Protein AF-A0A2H9M552-F1 (afdb_monomer)

pLDDT: mean 88.43, std 12.54, range [39.22, 98.56]

Structur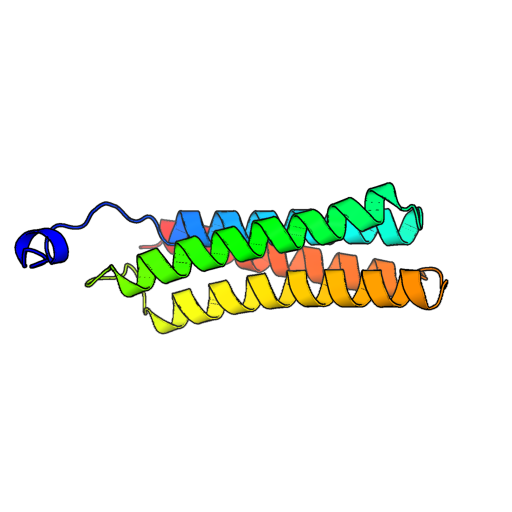e (mmCIF, N/CA/C/O backbone):
data_AF-A0A2H9M552-F1
#
_entry.id   AF-A0A2H9M552-F1
#
loop_
_atom_site.group_PDB
_atom_site.id
_atom_site.type_symbol
_atom_site.label_atom_id
_atom_site.label_alt_id
_atom_site.label_comp_id
_atom_site.label_asym_id
_atom_site.label_entity_id
_atom_site.label_seq_id
_atom_site.pdbx_PDB_ins_code
_atom_site.Cartn_x
_atom_site.Cartn_y
_atom_site.Cartn_z
_atom_site.occupancy
_atom_site.B_iso_or_equiv
_atom_site.auth_seq_id
_atom_site.auth_comp_id
_atom_site.auth_asym_id
_atom_site.auth_atom_id
_atom_site.pdbx_PDB_model_num
ATOM 1 N N . MET A 1 1 ? -12.853 -25.802 22.979 1.00 39.22 1 MET A N 1
ATOM 2 C CA . MET A 1 1 ? -12.156 -24.686 23.652 1.00 39.22 1 MET A CA 1
ATOM 3 C C . MET A 1 1 ? -13.188 -23.588 23.860 1.0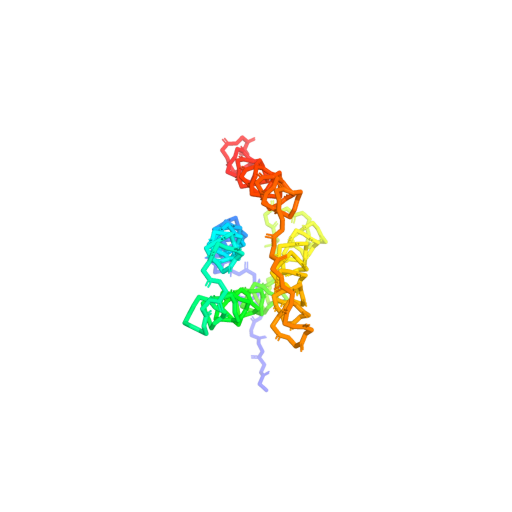0 39.22 1 MET A C 1
ATOM 5 O O . MET A 1 1 ? -13.691 -23.074 22.872 1.00 39.22 1 MET A O 1
ATOM 9 N N . ALA A 1 2 ? -13.62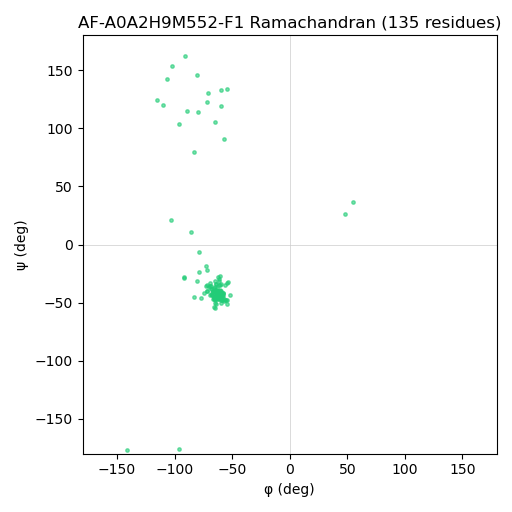3 -23.344 25.097 1.00 49.69 2 ALA A N 1
ATOM 10 C CA . ALA A 1 2 ? -14.663 -22.356 25.392 1.00 49.69 2 ALA A CA 1
ATOM 11 C C . ALA A 1 2 ? -14.001 -20.993 25.625 1.00 49.69 2 ALA A C 1
ATOM 13 O O . ALA A 1 2 ? -13.224 -20.849 26.566 1.00 49.69 2 ALA A O 1
ATOM 14 N N . ILE A 1 3 ? -14.269 -20.022 24.750 1.00 58.31 3 ILE A N 1
ATOM 15 C CA . ILE A 1 3 ? -13.856 -18.630 24.958 1.00 58.31 3 ILE A CA 1
ATOM 16 C C . ILE A 1 3 ? -14.746 -18.073 26.069 1.00 58.31 3 ILE A C 1
ATOM 18 O O . ILE A 1 3 ? -15.973 -18.132 25.967 1.00 58.31 3 ILE A O 1
ATOM 22 N N . LYS A 1 4 ? -14.142 -17.587 27.156 1.00 70.56 4 LYS A N 1
ATOM 23 C CA . LYS A 1 4 ? -14.897 -17.011 28.270 1.00 70.56 4 LYS A CA 1
ATOM 24 C C . LYS A 1 4 ? -15.480 -15.666 27.835 1.00 70.56 4 LYS A C 1
ATOM 26 O O . LYS A 1 4 ? -14.757 -14.823 27.317 1.00 70.56 4 LYS A O 1
ATOM 31 N N . LEU A 1 5 ? -16.777 -15.455 28.065 1.00 65.12 5 LEU A N 1
ATOM 32 C CA . LEU A 1 5 ? -17.512 -14.244 27.662 1.00 65.12 5 LEU A CA 1
ATOM 33 C C . LEU A 1 5 ? -16.851 -12.949 28.179 1.00 65.12 5 LEU A C 1
ATOM 35 O O . LEU A 1 5 ? -16.834 -11.930 27.504 1.00 65.12 5 LEU A O 1
ATOM 39 N N . GLU A 1 6 ? -16.239 -13.021 29.355 1.00 62.84 6 GLU A N 1
ATOM 40 C CA . GLU A 1 6 ? -15.452 -11.962 29.998 1.00 62.84 6 GLU A CA 1
ATOM 41 C C . GLU A 1 6 ? -14.221 -11.537 29.168 1.00 62.84 6 GLU A C 1
ATOM 43 O O . GLU A 1 6 ? -13.930 -10.348 29.088 1.00 62.84 6 GLU A O 1
ATOM 48 N N . GLU A 1 7 ? -13.554 -12.450 28.452 1.00 63.47 7 GLU A N 1
ATOM 49 C CA . GLU A 1 7 ? -12.453 -12.107 27.530 1.00 63.47 7 GLU A CA 1
ATOM 50 C C . GLU A 1 7 ? -12.936 -11.410 26.248 1.00 63.47 7 GLU A C 1
ATOM 52 O O . GLU A 1 7 ? -12.155 -10.723 25.590 1.00 63.47 7 GLU A O 1
ATOM 57 N N . LEU A 1 8 ? -14.213 -11.585 25.890 1.00 61.94 8 LEU A N 1
ATOM 58 C CA . LEU A 1 8 ? -14.858 -10.886 24.776 1.00 61.94 8 LEU A CA 1
ATOM 59 C C . LEU A 1 8 ? -15.287 -9.460 25.173 1.00 61.94 8 LEU A C 1
ATOM 61 O O . LEU A 1 8 ? -15.326 -8.566 24.328 1.00 61.94 8 LEU A O 1
ATOM 65 N N . LEU A 1 9 ? -15.634 -9.273 26.452 1.00 61.69 9 LEU A N 1
ATOM 66 C CA . LEU A 1 9 ? -16.193 -8.038 27.006 1.00 61.69 9 LEU A CA 1
ATOM 67 C C . LEU A 1 9 ? -15.130 -7.084 27.563 1.00 61.69 9 LEU A C 1
ATOM 69 O O . LEU A 1 9 ? -15.349 -5.876 27.551 1.00 61.69 9 LEU A O 1
ATOM 73 N N . ILE A 1 10 ? -13.988 -7.595 28.033 1.00 55.19 10 ILE A N 1
ATOM 74 C CA . ILE A 1 10 ? -12.857 -6.765 28.460 1.00 55.19 10 ILE A CA 1
ATOM 75 C C . ILE A 1 10 ? -12.092 -6.331 27.203 1.00 55.19 10 ILE A C 1
ATOM 77 O O . ILE A 1 10 ? -11.496 -7.182 26.535 1.00 55.19 10 ILE A O 1
ATOM 81 N N . PRO A 1 11 ? -12.058 -5.030 26.856 1.00 52.53 11 PRO A N 1
ATOM 82 C CA . PRO A 1 11 ? -11.310 -4.574 25.699 1.00 52.53 11 PRO A CA 1
ATOM 83 C C . PRO A 1 11 ? -9.822 -4.829 25.956 1.00 52.53 11 PRO A C 1
ATOM 85 O O . PRO A 1 11 ? -9.176 -4.104 26.708 1.00 52.53 11 PRO A O 1
ATOM 88 N N . LYS A 1 12 ? -9.235 -5.846 25.315 1.00 53.59 12 LYS A N 1
ATOM 89 C CA . LYS A 1 1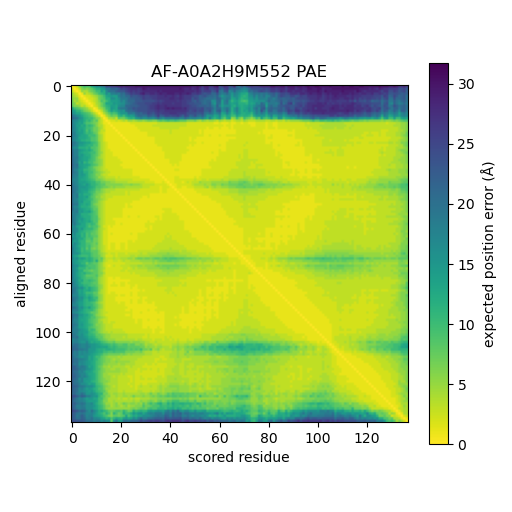2 ? -7.803 -5.763 25.006 1.00 53.59 12 LYS A CA 1
ATOM 90 C C . LYS A 1 12 ? -7.670 -4.525 24.132 1.00 53.59 12 LYS A C 1
ATOM 92 O O . LYS A 1 12 ? -8.330 -4.487 23.095 1.00 53.59 12 LYS A O 1
ATOM 97 N N . GLU A 1 13 ? -6.900 -3.523 24.554 1.00 57.91 13 GLU A N 1
ATOM 98 C CA . GLU A 1 13 ? -6.701 -2.290 23.785 1.00 57.91 13 GLU A CA 1
ATOM 99 C C . GLU A 1 13 ? -6.156 -2.625 22.389 1.00 57.91 13 GLU A C 1
ATOM 101 O O . GLU A 1 13 ? -4.956 -2.762 22.159 1.00 57.91 13 GLU A O 1
ATOM 106 N N . ARG A 1 14 ? -7.066 -2.810 21.435 1.00 73.75 14 ARG A N 1
ATOM 107 C CA . ARG A 1 14 ? -6.758 -3.029 20.028 1.00 73.75 14 ARG A CA 1
ATOM 108 C C . ARG A 1 14 ? -6.875 -1.686 19.353 1.00 73.75 14 ARG A C 1
ATOM 110 O O . ARG A 1 14 ? -7.964 -1.160 19.136 1.00 73.75 14 ARG A O 1
ATOM 117 N N . ASN A 1 15 ? -5.721 -1.104 19.066 1.00 88.19 15 ASN A N 1
ATOM 118 C CA . ASN A 1 15 ? -5.647 0.218 18.479 1.00 88.19 15 ASN A CA 1
ATOM 119 C C . ASN A 1 15 ? -5.823 0.129 16.956 1.00 88.19 15 ASN A C 1
ATOM 121 O O . ASN A 1 15 ? -4.846 0.175 16.212 1.00 88.19 15 ASN A O 1
ATOM 125 N N . PHE A 1 16 ? -7.072 -0.004 16.497 1.00 90.88 16 PHE A N 1
ATOM 126 C CA . PHE A 1 16 ? -7.392 -0.072 15.065 1.00 90.88 16 PHE A CA 1
ATOM 127 C C . PHE A 1 16 ? -6.873 1.143 14.289 1.00 90.88 16 PHE A C 1
ATOM 129 O O . PHE A 1 16 ? -6.398 0.982 13.172 1.00 90.88 16 PHE A O 1
ATOM 136 N N . PHE A 1 17 ? -6.861 2.339 14.888 1.00 89.75 17 PHE A N 1
ATOM 137 C CA . PHE A 1 17 ? -6.273 3.521 14.250 1.00 89.75 17 PHE A CA 1
ATOM 138 C C . PHE A 1 17 ? -4.773 3.361 13.998 1.00 89.75 17 PHE A C 1
ATOM 140 O O . PHE A 1 17 ? -4.295 3.716 12.926 1.00 89.75 17 PHE A O 1
ATOM 147 N N . LYS A 1 18 ? -4.027 2.787 14.952 1.00 91.25 18 LYS A N 1
ATOM 148 C CA . LYS A 1 18 ? -2.613 2.451 14.747 1.00 91.25 18 LYS A CA 1
ATOM 149 C C . LYS A 1 18 ? -2.455 1.417 13.631 1.00 91.25 18 LYS A C 1
ATOM 151 O O . LYS A 1 18 ? -1.598 1.601 12.782 1.00 91.25 18 LYS A O 1
ATOM 156 N N . MET A 1 19 ? -3.281 0.372 13.613 1.00 94.38 19 MET A N 1
ATOM 157 C CA . MET A 1 19 ? -3.210 -0.687 12.595 1.00 94.38 19 MET A CA 1
ATOM 158 C C . MET A 1 19 ? -3.461 -0.146 11.183 1.00 94.38 19 MET A C 1
ATOM 160 O O . MET A 1 19 ? -2.684 -0.422 10.275 1.00 94.38 19 MET A O 1
ATOM 164 N N . LEU A 1 20 ? -4.497 0.680 11.015 1.00 93.50 20 LEU A N 1
ATOM 165 C CA . LEU A 1 20 ? -4.789 1.352 9.746 1.00 93.50 20 LEU A CA 1
ATOM 166 C C . LEU A 1 20 ? -3.672 2.329 9.353 1.00 93.50 20 LEU A C 1
ATOM 168 O O . LEU A 1 20 ? -3.288 2.395 8.191 1.00 93.50 20 LEU A O 1
ATOM 172 N N . ASN A 1 21 ? -3.109 3.059 10.318 1.00 92.25 21 ASN A N 1
ATOM 173 C CA . ASN A 1 21 ? -1.972 3.941 10.072 1.00 92.25 21 ASN A CA 1
ATOM 174 C C . ASN A 1 21 ? -0.711 3.167 9.646 1.00 92.25 21 ASN A C 1
ATOM 176 O O . ASN A 1 21 ? 0.025 3.637 8.784 1.00 92.25 21 ASN A O 1
ATOM 180 N N . ASP A 1 22 ? -0.449 2.002 10.237 1.00 94.56 22 ASP A N 1
ATOM 181 C CA . ASP A 1 22 ? 0.689 1.158 9.866 1.00 94.56 22 ASP A CA 1
ATOM 182 C C . ASP A 1 22 ? 0.514 0.592 8.444 1.00 94.56 22 ASP A C 1
ATOM 184 O O . ASP A 1 22 ? 1.459 0.644 7.659 1.00 94.56 22 ASP A O 1
ATOM 188 N N . GLN A 1 23 ? -0.698 0.160 8.068 1.00 95.75 23 GLN A N 1
ATOM 189 C CA . GLN A 1 23 ? -1.019 -0.212 6.680 1.00 95.75 23 GLN A CA 1
ATOM 190 C C . GLN A 1 23 ? -0.836 0.966 5.712 1.00 95.75 23 GLN A C 1
ATOM 192 O O . GLN A 1 23 ? -0.231 0.817 4.657 1.00 95.75 23 GLN A O 1
ATOM 197 N N . ALA A 1 24 ? -1.298 2.165 6.077 1.00 93.38 24 ALA A N 1
ATOM 198 C CA . ALA A 1 24 ? -1.177 3.341 5.218 1.00 93.38 24 ALA A CA 1
ATOM 199 C C . ALA A 1 24 ? 0.284 3.775 5.011 1.00 93.38 24 ALA A C 1
ATOM 201 O O . ALA A 1 24 ? 0.662 4.144 3.900 1.00 93.38 24 ALA A O 1
ATOM 202 N N . LYS A 1 25 ? 1.127 3.672 6.046 1.00 93.75 25 LYS A N 1
ATOM 203 C CA . LYS A 1 25 ? 2.582 3.851 5.905 1.00 93.75 25 LYS A CA 1
ATOM 204 C C . LYS A 1 25 ? 3.192 2.805 4.981 1.00 93.75 25 LYS A C 1
ATOM 206 O O . LYS A 1 25 ? 4.029 3.146 4.154 1.00 93.75 25 LYS A O 1
ATOM 211 N N . LYS A 1 26 ? 2.752 1.548 5.084 1.00 96.56 26 LYS A N 1
ATOM 212 C CA . LYS A 1 26 ? 3.225 0.484 4.195 1.00 96.56 26 LYS A CA 1
ATOM 213 C C . LYS A 1 26 ? 2.850 0.749 2.734 1.00 96.56 26 LYS A C 1
ATOM 215 O O . LYS A 1 26 ? 3.705 0.616 1.866 1.00 96.56 26 LYS A O 1
ATOM 220 N N . ALA A 1 27 ? 1.630 1.217 2.473 1.00 95.62 27 ALA A N 1
ATOM 221 C CA . ALA A 1 27 ? 1.204 1.638 1.138 1.00 95.62 27 ALA A CA 1
ATOM 222 C C . ALA A 1 27 ? 2.059 2.799 0.587 1.00 95.62 27 ALA A C 1
ATOM 224 O O . ALA A 1 27 ? 2.420 2.803 -0.591 1.00 95.62 27 ALA A O 1
ATOM 225 N N . GLU A 1 28 ? 2.435 3.769 1.430 1.00 94.38 28 GLU A N 1
ATOM 226 C CA . GLU A 1 28 ? 3.361 4.844 1.047 1.00 94.38 28 GLU A CA 1
ATOM 227 C C . GLU A 1 28 ? 4.759 4.302 0.702 1.00 94.38 28 GLU A C 1
ATOM 229 O O . GLU A 1 28 ? 5.301 4.647 -0.349 1.00 94.38 28 GLU A O 1
ATOM 234 N N . GLU A 1 29 ? 5.312 3.407 1.526 1.00 95.31 29 GLU A N 1
ATOM 235 C CA . GLU A 1 29 ? 6.593 2.737 1.257 1.00 95.31 29 GLU A CA 1
ATOM 236 C C . GLU A 1 29 ? 6.562 1.934 -0.055 1.00 95.31 29 GLU A C 1
ATOM 238 O O . GLU A 1 29 ? 7.516 1.986 -0.836 1.00 95.31 29 GLU A O 1
ATOM 243 N N . GLY A 1 30 ? 5.459 1.231 -0.335 1.00 96.62 30 GLY A N 1
ATOM 244 C CA . GLY A 1 30 ? 5.252 0.508 -1.591 1.00 96.62 30 GLY A CA 1
ATOM 245 C C . GLY A 1 30 ? 5.218 1.436 -2.806 1.00 96.62 30 GLY A C 1
ATOM 246 O O . GLY A 1 30 ? 5.867 1.160 -3.817 1.00 96.62 30 GLY A O 1
ATOM 247 N N . ALA A 1 31 ? 4.548 2.588 -2.697 1.00 95.56 31 ALA A N 1
ATOM 248 C CA . ALA A 1 31 ? 4.533 3.598 -3.754 1.00 95.56 31 ALA A CA 1
ATOM 249 C C . ALA A 1 31 ? 5.933 4.189 -4.016 1.00 95.56 31 ALA A C 1
ATOM 251 O O . ALA A 1 31 ? 6.309 4.389 -5.172 1.00 95.56 31 ALA A O 1
ATOM 252 N N . GLU A 1 32 ? 6.729 4.428 -2.969 1.00 94.75 32 GLU A N 1
ATOM 253 C CA . GLU A 1 32 ? 8.121 4.879 -3.102 1.00 94.75 32 GLU A CA 1
ATOM 254 C C . GLU A 1 32 ? 9.031 3.812 -3.727 1.00 94.75 32 GLU A C 1
ATOM 256 O O . GLU A 1 32 ? 9.904 4.129 -4.541 1.00 94.75 32 GLU A O 1
ATOM 261 N N . ALA A 1 33 ? 8.846 2.542 -3.357 1.00 96.44 33 ALA A N 1
ATOM 262 C CA . ALA A 1 33 ? 9.563 1.429 -3.969 1.00 96.44 33 ALA A CA 1
ATOM 263 C C . ALA A 1 33 ? 9.221 1.306 -5.459 1.00 96.44 33 ALA A C 1
ATOM 265 O O . ALA A 1 33 ? 10.122 1.153 -6.286 1.00 96.44 33 ALA A O 1
ATOM 266 N N . PHE A 1 34 ? 7.940 1.447 -5.808 1.00 97.06 34 PHE A N 1
ATOM 267 C CA . PHE A 1 34 ? 7.488 1.416 -7.193 1.00 97.06 34 PHE A CA 1
ATOM 268 C C . PHE A 1 34 ? 8.044 2.588 -8.002 1.00 97.06 34 PHE A C 1
ATOM 270 O O . PHE A 1 34 ? 8.518 2.386 -9.117 1.00 97.06 34 PHE A O 1
ATOM 277 N N . GLU A 1 35 ? 8.066 3.801 -7.442 1.00 94.81 35 GLU A N 1
ATOM 278 C CA . GLU A 1 35 ? 8.686 4.955 -8.096 1.00 94.81 35 GLU A CA 1
ATOM 279 C C . GLU A 1 35 ? 10.159 4.683 -8.418 1.00 94.81 35 GLU A C 1
ATOM 281 O O . GLU A 1 35 ? 10.554 4.836 -9.572 1.00 94.81 35 GLU A O 1
ATOM 286 N N . LYS A 1 36 ? 10.943 4.188 -7.450 1.00 94.56 36 LYS A N 1
ATOM 287 C CA . LYS A 1 36 ? 12.354 3.811 -7.660 1.00 94.56 36 LYS A CA 1
ATOM 288 C C . LYS A 1 36 ? 12.509 2.738 -8.733 1.00 94.56 36 LYS A C 1
ATOM 290 O O . LYS A 1 36 ? 13.391 2.850 -9.584 1.00 94.56 36 LYS A O 1
ATOM 295 N N . PHE A 1 37 ? 11.636 1.732 -8.726 1.00 96.19 37 PHE A N 1
ATOM 296 C CA . PHE A 1 37 ? 11.615 0.702 -9.758 1.00 96.19 37 PHE A CA 1
ATOM 297 C C . PHE A 1 37 ? 11.344 1.287 -11.151 1.00 96.19 37 PHE A C 1
ATOM 299 O O . PHE A 1 37 ? 12.048 0.925 -12.088 1.00 96.19 37 PHE A O 1
ATOM 306 N N . LEU A 1 38 ? 10.412 2.237 -11.298 1.00 94.56 38 LEU A N 1
ATOM 307 C CA . LEU A 1 38 ? 10.168 2.919 -12.578 1.00 94.56 38 LEU A CA 1
ATOM 308 C C . LEU A 1 38 ? 11.399 3.683 -13.094 1.00 94.56 38 LEU A C 1
ATOM 310 O O . LEU A 1 38 ? 11.513 3.913 -14.298 1.00 94.56 38 LEU A O 1
ATOM 314 N N . GLU A 1 39 ? 12.298 4.124 -12.208 1.00 92.00 39 GLU A N 1
ATOM 315 C CA . GLU A 1 39 ? 13.523 4.831 -12.597 1.00 92.00 39 GLU A CA 1
ATOM 316 C C . GLU A 1 39 ? 14.650 3.880 -12.989 1.00 92.00 39 GLU A C 1
ATOM 318 O O . GLU A 1 39 ? 15.340 4.111 -13.985 1.00 92.00 39 GLU A O 1
ATOM 323 N N . SER A 1 40 ? 14.856 2.832 -12.192 1.00 93.06 40 SER A N 1
ATOM 324 C CA . SER A 1 40 ? 16.008 1.943 -12.326 1.00 93.06 40 SER A CA 1
ATOM 325 C C . SER A 1 40 ? 15.734 0.736 -13.222 1.00 93.06 40 SER A C 1
ATOM 327 O O . SER A 1 40 ? 16.666 0.209 -13.832 1.00 93.06 40 SER A O 1
ATOM 329 N N . ASN A 1 41 ? 14.478 0.276 -13.290 1.00 91.94 41 ASN A N 1
ATOM 330 C CA . ASN A 1 41 ? 14.079 -1.041 -13.792 1.00 91.94 41 ASN A CA 1
ATOM 331 C C . ASN A 1 41 ? 14.926 -2.190 -13.196 1.00 91.94 41 ASN A C 1
ATOM 333 O O . ASN A 1 41 ? 15.121 -3.230 -13.829 1.00 91.94 41 ASN A O 1
ATOM 337 N N . SER A 1 42 ? 15.479 -2.001 -11.993 1.00 94.69 42 SER A N 1
ATOM 338 C CA . SER A 1 42 ? 16.380 -2.971 -11.377 1.00 94.69 42 SER A CA 1
ATOM 339 C C . SER A 1 42 ? 15.604 -4.115 -10.723 1.00 94.69 42 SER A C 1
ATOM 341 O O . SER A 1 42 ? 14.525 -3.925 -10.159 1.00 94.69 42 SER A O 1
ATOM 343 N N . THR A 1 43 ? 16.176 -5.320 -10.751 1.00 95.00 43 THR A N 1
ATOM 344 C CA . THR A 1 43 ? 15.602 -6.482 -10.056 1.00 95.00 43 THR A CA 1
ATOM 345 C C . THR A 1 43 ? 15.526 -6.267 -8.544 1.00 95.00 43 THR A C 1
ATOM 347 O O . THR A 1 43 ? 14.616 -6.781 -7.898 1.00 95.00 43 THR A O 1
ATOM 350 N N . ASP A 1 44 ? 16.455 -5.504 -7.971 1.00 96.88 44 ASP A N 1
ATOM 351 C CA . ASP A 1 44 ? 16.468 -5.233 -6.535 1.00 96.88 44 ASP A CA 1
ATOM 352 C C . ASP A 1 44 ? 15.336 -4.292 -6.124 1.00 96.88 44 ASP A C 1
ATOM 354 O O . ASP A 1 44 ? 14.702 -4.524 -5.097 1.00 96.88 44 ASP A O 1
ATOM 358 N N . ASP A 1 45 ? 15.034 -3.266 -6.923 1.00 96.25 45 ASP A N 1
ATOM 359 C CA . ASP A 1 45 ? 13.893 -2.388 -6.648 1.00 96.25 45 ASP A CA 1
ATOM 360 C C . ASP A 1 45 ? 12.562 -3.083 -6.937 1.00 96.25 45 ASP A C 1
ATOM 362 O O . ASP A 1 45 ? 11.626 -2.925 -6.159 1.00 96.25 45 ASP A O 1
ATOM 366 N N . PHE A 1 46 ? 12.497 -3.938 -7.962 1.00 96.94 46 PHE A N 1
ATOM 367 C CA . PHE A 1 46 ? 11.336 -4.800 -8.196 1.00 96.94 46 PHE A CA 1
ATOM 368 C C . PHE A 1 46 ? 11.015 -5.666 -6.967 1.00 96.94 46 PHE A C 1
ATOM 370 O O . PHE A 1 46 ? 9.883 -5.680 -6.493 1.00 96.94 46 PHE A O 1
ATOM 377 N N . LYS A 1 47 ? 12.024 -6.321 -6.377 1.00 98.12 47 LYS A N 1
ATOM 378 C CA . LYS A 1 47 ? 11.849 -7.119 -5.151 1.00 98.12 47 LYS A CA 1
ATOM 379 C C . LYS A 1 47 ? 11.368 -6.297 -3.955 1.00 98.12 47 LYS A C 1
ATOM 381 O O . LYS A 1 47 ? 10.696 -6.846 -3.090 1.00 98.12 47 LYS A O 1
ATOM 386 N N . LYS A 1 48 ? 11.714 -5.007 -3.876 1.00 98.25 48 LYS A N 1
ATOM 387 C CA . LYS A 1 48 ? 11.208 -4.125 -2.811 1.00 98.25 48 LYS A CA 1
ATOM 388 C C . LYS A 1 48 ? 9.719 -3.839 -2.969 1.00 98.25 48 LYS A C 1
ATOM 390 O O . LYS A 1 48 ? 9.055 -3.709 -1.951 1.00 98.25 48 LYS A O 1
ATOM 395 N N . VAL A 1 49 ? 9.212 -3.759 -4.204 1.00 98.25 49 VAL A N 1
ATOM 396 C CA . VAL A 1 49 ? 7.768 -3.628 -4.460 1.00 98.25 49 VAL A CA 1
ATOM 397 C C . VAL A 1 49 ? 7.037 -4.871 -3.962 1.00 98.25 49 VAL A C 1
ATOM 399 O O . VAL A 1 49 ? 6.135 -4.731 -3.148 1.00 98.25 49 VAL A O 1
ATOM 402 N N . LEU A 1 50 ? 7.491 -6.066 -4.363 1.00 98.31 50 LEU A N 1
ATOM 403 C CA . LEU A 1 50 ? 6.888 -7.334 -3.918 1.00 98.31 50 LEU A CA 1
ATOM 404 C C . LEU A 1 50 ? 6.894 -7.457 -2.393 1.00 98.31 50 LEU A C 1
ATOM 406 O O . LEU A 1 50 ? 5.880 -7.726 -1.773 1.00 98.31 50 LEU A O 1
ATOM 410 N N . LYS A 1 51 ? 8.037 -7.155 -1.771 1.00 98.56 51 LYS A N 1
ATOM 411 C CA . LYS A 1 51 ? 8.166 -7.197 -0.316 1.00 98.56 51 LYS A CA 1
ATOM 412 C C . LYS A 1 51 ? 7.213 -6.224 0.393 1.00 98.56 51 LYS A C 1
ATOM 414 O O . LYS A 1 51 ? 6.784 -6.505 1.507 1.00 98.56 51 LYS A O 1
ATOM 419 N N . ALA A 1 52 ? 6.949 -5.057 -0.194 1.00 98.25 52 ALA A N 1
ATOM 420 C CA . ALA A 1 52 ? 6.038 -4.087 0.403 1.00 98.25 52 ALA A CA 1
ATOM 421 C C . ALA A 1 52 ? 4.584 -4.577 0.374 1.00 98.25 52 ALA A C 1
ATOM 423 O O . ALA A 1 52 ? 3.867 -4.317 1.339 1.00 98.25 52 ALA A O 1
ATOM 424 N N . GLU A 1 53 ? 4.183 -5.285 -0.686 1.00 98.44 53 GLU A N 1
ATOM 425 C CA . GLU A 1 53 ? 2.882 -5.958 -0.769 1.00 98.44 53 GLU A CA 1
ATOM 426 C C . GLU A 1 53 ? 2.794 -7.092 0.258 1.00 98.44 53 GLU A C 1
ATOM 428 O O . GLU A 1 53 ? 1.958 -6.985 1.150 1.00 98.44 53 GLU A O 1
ATOM 433 N N . ASP A 1 54 ? 3.754 -8.028 0.283 1.00 98.38 54 ASP A N 1
ATOM 434 C CA . ASP A 1 54 ? 3.777 -9.148 1.242 1.00 98.38 54 ASP A CA 1
ATOM 435 C C . ASP A 1 54 ? 3.627 -8.657 2.703 1.00 98.38 54 ASP A C 1
ATOM 437 O O . ASP A 1 54 ? 2.915 -9.228 3.536 1.00 98.38 54 ASP A O 1
ATOM 441 N N . GLU A 1 55 ? 4.337 -7.575 3.051 1.00 98.50 55 GLU A N 1
ATOM 442 C CA . GLU A 1 55 ? 4.275 -6.962 4.381 1.00 98.50 55 GLU A CA 1
ATOM 443 C C . GLU A 1 55 ? 2.947 -6.230 4.641 1.00 98.50 55 GLU A C 1
ATOM 445 O O . GLU A 1 55 ? 2.479 -6.202 5.783 1.00 98.50 55 GLU A O 1
ATOM 450 N N . GLY A 1 56 ? 2.351 -5.611 3.620 1.00 98.12 56 GLY A N 1
ATOM 451 C CA . GLY A 1 56 ? 1.043 -4.959 3.706 1.00 98.12 56 GLY A CA 1
ATOM 452 C C . GLY A 1 56 ? -0.088 -5.957 3.917 1.00 98.12 56 GLY A C 1
ATOM 453 O O . GLY A 1 56 ? -0.920 -5.766 4.810 1.00 98.12 56 GLY A O 1
ATOM 454 N N . ASP A 1 57 ? -0.033 -7.059 3.186 1.00 98.38 57 ASP A N 1
ATOM 455 C CA . ASP A 1 57 ? -1.003 -8.142 3.214 1.00 98.38 57 ASP A CA 1
ATOM 456 C C . ASP A 1 57 ? -1.025 -8.815 4.608 1.00 98.38 57 ASP A C 1
ATOM 458 O O . ASP A 1 57 ? -2.073 -9.031 5.232 1.00 98.38 57 ASP A O 1
ATOM 462 N N . GLU A 1 58 ? 0.155 -8.996 5.221 1.00 98.44 58 GLU A N 1
ATOM 463 C CA . GLU A 1 58 ? 0.283 -9.447 6.613 1.00 98.44 58 GLU A CA 1
ATOM 464 C C . GLU A 1 58 ? -0.314 -8.444 7.619 1.00 98.44 58 GLU A C 1
ATOM 466 O O . GLU A 1 58 ? -1.024 -8.836 8.556 1.00 98.44 58 GLU A O 1
ATOM 471 N N . LEU A 1 59 ? -0.082 -7.137 7.439 1.00 98.19 59 LEU A N 1
ATOM 472 C CA . LEU A 1 59 ? -0.681 -6.104 8.296 1.00 98.19 59 LEU A CA 1
ATOM 473 C C . LEU A 1 59 ? -2.212 -6.109 8.198 1.00 98.19 59 LEU A C 1
ATOM 475 O O . LEU A 1 59 ? -2.907 -5.969 9.220 1.00 98.19 59 LEU A O 1
ATOM 479 N N . ARG A 1 60 ? -2.756 -6.306 6.995 1.00 97.69 60 ARG A N 1
ATOM 480 C CA . ARG A 1 60 ? -4.195 -6.454 6.788 1.00 97.69 60 ARG A CA 1
ATOM 481 C C . ARG A 1 60 ? -4.722 -7.727 7.431 1.00 97.69 60 ARG A C 1
ATOM 483 O O . ARG A 1 60 ? -5.707 -7.659 8.171 1.00 97.69 60 ARG A O 1
ATOM 490 N N . ARG A 1 61 ? -4.053 -8.867 7.254 1.00 98.12 61 ARG A N 1
ATOM 491 C CA . ARG A 1 61 ? -4.426 -10.136 7.898 1.00 98.12 61 ARG A CA 1
ATOM 492 C C . ARG A 1 61 ? -4.516 -9.983 9.417 1.00 98.12 61 ARG A C 1
ATOM 494 O O . ARG A 1 61 ? -5.523 -10.364 10.022 1.00 98.12 61 ARG A O 1
ATOM 501 N N . ILE A 1 62 ? -3.508 -9.367 10.039 1.00 96.69 62 ILE A N 1
ATOM 502 C CA . ILE A 1 62 ? -3.497 -9.074 11.480 1.00 96.69 62 ILE A CA 1
ATOM 503 C C . ILE A 1 62 ? -4.681 -8.172 11.858 1.00 96.69 62 ILE A C 1
ATOM 505 O O . ILE A 1 62 ? -5.355 -8.422 12.864 1.00 96.69 62 ILE A O 1
ATOM 509 N N . THR A 1 63 ? -4.966 -7.143 11.060 1.00 96.25 63 THR A N 1
ATOM 510 C CA . THR A 1 63 ? -6.092 -6.221 11.284 1.00 96.25 63 THR A CA 1
ATOM 511 C C . THR A 1 63 ? -7.430 -6.943 11.224 1.00 96.25 63 THR A C 1
ATOM 513 O O . THR A 1 63 ? -8.242 -6.782 12.134 1.00 96.25 63 THR A O 1
ATOM 516 N N . MET A 1 64 ? -7.636 -7.813 10.237 1.00 97.25 64 MET A N 1
ATOM 517 C CA . MET A 1 64 ? -8.871 -8.580 10.087 1.00 97.25 64 MET A CA 1
ATOM 518 C C . MET A 1 64 ? -9.077 -9.595 11.211 1.00 97.25 64 MET A C 1
ATOM 520 O O . MET A 1 64 ? -10.183 -9.692 11.744 1.00 97.25 64 MET A O 1
ATOM 524 N N . ILE A 1 65 ? -8.023 -10.292 11.647 1.00 95.62 65 ILE A N 1
ATOM 525 C CA . ILE A 1 65 ? -8.086 -11.182 12.820 1.00 95.62 65 ILE A CA 1
ATOM 526 C C . ILE A 1 65 ? -8.511 -10.397 14.062 1.00 95.62 65 ILE A C 1
ATOM 528 O O . ILE A 1 65 ? -9.381 -10.836 14.821 1.00 95.62 65 ILE A O 1
ATOM 532 N N . ASN A 1 66 ? -7.930 -9.212 14.263 1.00 93.75 66 ASN A N 1
ATOM 533 C CA . ASN A 1 66 ? -8.297 -8.357 15.383 1.00 93.75 66 ASN A CA 1
ATOM 534 C C . ASN A 1 66 ? -9.723 -7.817 15.245 1.00 93.75 66 ASN A C 1
ATOM 536 O O . ASN A 1 66 ? -10.454 -7.771 16.228 1.00 93.75 66 ASN A O 1
ATOM 540 N N . LEU A 1 67 ? -10.160 -7.474 14.039 1.00 94.31 67 LEU A N 1
ATOM 541 C CA . LEU A 1 67 ? -11.514 -7.001 13.796 1.00 94.31 67 LEU A CA 1
ATOM 542 C C . LEU A 1 67 ? -12.541 -8.101 14.094 1.00 94.31 67 LEU A C 1
ATOM 544 O O . LEU A 1 67 ? -13.518 -7.853 14.793 1.00 94.31 67 LEU A O 1
ATOM 548 N N . VAL A 1 68 ? -12.329 -9.337 13.631 1.00 92.44 68 VAL A N 1
ATOM 549 C CA . VAL A 1 68 ? -13.223 -10.483 13.903 1.00 92.44 68 VAL A CA 1
ATOM 550 C C . VAL A 1 68 ? -13.282 -10.818 15.394 1.00 92.44 68 VAL A C 1
ATOM 552 O O . VAL A 1 68 ? -14.361 -11.066 15.922 1.00 92.44 68 VAL A O 1
ATOM 555 N N . ALA A 1 69 ? -12.148 -10.776 16.096 1.00 89.50 69 ALA A N 1
ATOM 556 C CA . ALA A 1 69 ? -12.082 -11.121 17.516 1.00 89.50 69 ALA A CA 1
ATOM 557 C C . ALA A 1 69 ? -12.423 -9.956 18.474 1.00 89.50 69 ALA A C 1
ATOM 559 O O . ALA A 1 69 ? -12.168 -10.074 19.671 1.00 89.50 69 ALA A O 1
ATOM 560 N N . THR A 1 70 ? -12.943 -8.830 17.973 1.00 86.88 70 THR A N 1
ATOM 561 C CA . THR A 1 70 ? -13.340 -7.670 18.786 1.00 86.88 70 THR A CA 1
ATOM 562 C C . THR A 1 70 ? -14.841 -7.437 18.712 1.00 86.88 70 THR A C 1
ATOM 564 O O . THR A 1 70 ? -15.391 -7.246 17.629 1.00 86.88 70 THR A O 1
ATOM 567 N N . PHE A 1 71 ? -15.488 -7.401 19.878 1.00 84.88 71 PHE A N 1
ATOM 568 C CA . PHE A 1 71 ? -16.924 -7.156 19.982 1.00 84.88 71 PHE A CA 1
ATOM 569 C C . PHE A 1 71 ? -17.289 -5.675 19.802 1.00 84.88 71 PHE A C 1
ATOM 571 O O . PHE A 1 71 ? -18.184 -5.364 19.023 1.00 84.88 71 PHE A O 1
ATOM 578 N N . VAL A 1 72 ? -16.565 -4.761 20.461 1.00 85.81 72 VAL A N 1
ATOM 579 C CA . VAL A 1 72 ? -16.781 -3.304 20.358 1.00 85.81 72 VAL A CA 1
ATOM 580 C C . VAL A 1 72 ? -15.622 -2.648 19.613 1.00 85.81 72 VAL A C 1
ATOM 582 O O . VAL A 1 72 ? -14.477 -2.723 20.056 1.00 85.81 72 VAL A O 1
ATOM 585 N N . THR A 1 73 ? -15.913 -1.990 18.494 1.00 88.56 73 THR A N 1
ATOM 586 C CA . THR A 1 73 ? -14.936 -1.270 17.665 1.00 88.56 73 THR A CA 1
ATOM 587 C C . THR A 1 73 ? -15.005 0.244 17.900 1.00 88.56 73 THR A C 1
ATOM 589 O O . THR A 1 73 ? -16.053 0.762 18.284 1.00 88.56 73 THR A O 1
ATOM 592 N N . PRO A 1 74 ? -13.904 0.989 17.679 1.00 86.00 74 PRO A N 1
ATOM 593 C CA . PRO A 1 74 ? -13.881 2.435 17.907 1.00 86.00 74 PRO A CA 1
ATOM 594 C C . PRO A 1 74 ? -14.670 3.230 16.857 1.00 86.00 74 PRO A C 1
ATOM 596 O O . PRO A 1 74 ? -14.993 4.388 17.099 1.00 86.00 74 PRO A O 1
ATOM 599 N N . ILE A 1 75 ? -14.951 2.641 15.695 1.00 87.38 75 ILE A N 1
ATOM 600 C CA . ILE A 1 75 ? -15.813 3.144 14.612 1.00 87.38 75 ILE A CA 1
ATOM 601 C C . ILE A 1 75 ? -16.603 1.969 14.035 1.00 87.38 75 ILE A C 1
ATOM 603 O O . ILE A 1 75 ? -16.458 0.845 14.526 1.00 87.38 75 ILE A O 1
ATOM 607 N N . ASP A 1 76 ? -17.402 2.214 12.997 1.00 90.94 76 ASP A N 1
ATOM 608 C CA . ASP A 1 76 ? -18.052 1.139 12.264 1.00 90.94 76 ASP A CA 1
ATOM 609 C C . ASP A 1 76 ? -17.018 0.104 11.779 1.00 90.94 76 ASP A C 1
ATOM 611 O O . ASP A 1 76 ? -15.930 0.424 11.291 1.00 90.94 76 ASP A O 1
ATOM 615 N N . ARG A 1 77 ? -17.340 -1.171 11.986 1.00 93.75 77 ARG A N 1
ATOM 616 C CA . ARG A 1 77 ? -16.505 -2.305 11.583 1.00 93.75 77 ARG A CA 1
ATOM 617 C C . ARG A 1 77 ? -16.292 -2.327 10.073 1.00 93.75 77 ARG A C 1
ATOM 619 O O . ARG A 1 77 ? -15.207 -2.695 9.623 1.00 93.75 77 ARG A O 1
ATOM 626 N N . GLU A 1 78 ? -17.340 -2.021 9.321 1.00 94.69 78 GLU A N 1
ATOM 627 C CA . GLU A 1 78 ? -17.330 -2.011 7.868 1.00 94.69 78 GLU A CA 1
ATOM 628 C C . GLU A 1 78 ? -16.353 -0.949 7.361 1.00 94.69 78 GLU A C 1
ATOM 630 O O . GLU A 1 78 ? -15.544 -1.249 6.487 1.00 94.69 78 GLU A O 1
ATOM 635 N N . ASP A 1 79 ? -16.306 0.223 8.002 1.00 92.50 79 ASP A N 1
ATOM 636 C CA . ASP A 1 79 ? -15.329 1.268 7.680 1.00 92.50 79 ASP A CA 1
ATOM 637 C C . ASP A 1 79 ? -13.886 0.789 7.891 1.00 92.50 79 ASP A C 1
ATOM 639 O O . ASP A 1 79 ? -13.043 0.962 7.012 1.00 92.50 79 ASP A O 1
ATOM 643 N N . ILE A 1 80 ? -13.583 0.134 9.021 1.00 93.31 80 ILE A N 1
ATOM 644 C CA . ILE A 1 80 ? -12.238 -0.420 9.282 1.00 93.31 80 ILE A CA 1
ATOM 645 C C . ILE A 1 80 ? -11.863 -1.431 8.195 1.00 93.31 80 ILE A C 1
ATOM 647 O O . ILE A 1 80 ? -10.755 -1.384 7.657 1.00 93.31 80 ILE A O 1
ATOM 651 N N . SER A 1 81 ? -12.784 -2.342 7.873 1.00 95.94 81 SER A N 1
ATOM 652 C CA . SER A 1 81 ? -12.575 -3.369 6.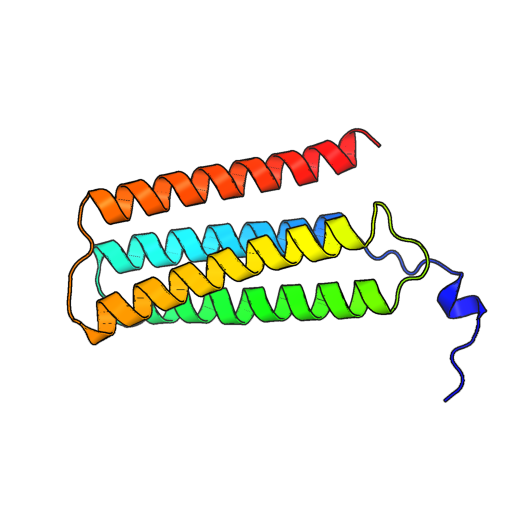851 1.00 95.94 81 SER A CA 1
ATOM 653 C C . SER A 1 81 ? -12.360 -2.756 5.466 1.00 95.94 81 SER A C 1
ATOM 655 O O . SER A 1 81 ? -11.465 -3.184 4.738 1.00 95.94 81 SER A O 1
ATOM 657 N N . ASN A 1 82 ? -13.153 -1.748 5.103 1.00 95.25 82 ASN A N 1
ATOM 658 C CA . ASN A 1 82 ? -13.098 -1.090 3.802 1.00 95.25 82 ASN A CA 1
ATOM 659 C C . ASN A 1 82 ? -11.823 -0.264 3.637 1.00 95.25 82 ASN A C 1
ATOM 661 O O . ASN A 1 82 ? -11.179 -0.362 2.598 1.00 95.25 82 ASN A O 1
ATOM 665 N N . ILE A 1 83 ? -11.419 0.499 4.658 1.00 92.94 83 ILE A N 1
ATOM 666 C CA . ILE A 1 83 ? -10.158 1.253 4.626 1.00 92.94 83 ILE A CA 1
ATOM 667 C C . ILE A 1 83 ? -8.979 0.285 4.514 1.00 92.94 83 ILE A C 1
ATOM 669 O O . ILE A 1 83 ? -8.109 0.481 3.672 1.00 92.94 83 ILE A O 1
ATOM 673 N N . SER A 1 84 ? -8.964 -0.774 5.330 1.00 95.62 84 SER A N 1
ATOM 674 C CA . SER A 1 84 ? -7.901 -1.781 5.288 1.00 95.62 84 SER A CA 1
ATOM 675 C C . SER A 1 84 ? -7.807 -2.443 3.913 1.00 95.62 84 SER A C 1
ATOM 677 O O . SER A 1 84 ? -6.716 -2.557 3.372 1.00 95.62 84 SER A O 1
ATOM 679 N N . LYS A 1 85 ? -8.945 -2.809 3.310 1.00 96.44 85 LYS A N 1
ATOM 680 C CA . LYS A 1 85 ? -8.984 -3.345 1.946 1.00 96.44 85 LYS A CA 1
ATOM 681 C C . LYS A 1 85 ? -8.466 -2.349 0.903 1.00 96.44 85 LYS A C 1
ATOM 683 O O . LYS A 1 85 ? -7.694 -2.734 0.048 1.00 96.44 85 LYS A O 1
ATOM 688 N N . GLN A 1 86 ? -8.866 -1.082 0.954 1.00 94.75 86 GLN A N 1
ATOM 689 C CA . GLN A 1 86 ? -8.411 -0.109 -0.046 1.00 94.75 86 GLN A CA 1
ATOM 690 C C . GLN A 1 86 ? -6.900 0.150 0.025 1.00 94.75 86 GLN A C 1
ATOM 692 O O . GLN A 1 86 ? -6.289 0.450 -0.994 1.00 94.75 86 GLN A O 1
ATOM 697 N N . LEU A 1 87 ? -6.295 0.063 1.214 1.00 94.56 87 LEU A N 1
ATOM 698 C CA . LEU A 1 87 ? -4.843 0.184 1.374 1.00 94.56 87 LEU A CA 1
ATOM 699 C C . LEU A 1 87 ? -4.093 -1.024 0.795 1.00 94.56 87 LEU A C 1
ATOM 701 O O . LEU A 1 87 ? -3.024 -0.843 0.220 1.00 94.56 87 LEU A O 1
ATOM 705 N N . ASP A 1 88 ? -4.677 -2.210 0.935 1.00 96.94 88 ASP A N 1
ATOM 706 C CA . ASP A 1 88 ? -4.216 -3.476 0.353 1.00 96.94 88 ASP A CA 1
ATOM 707 C C . ASP A 1 88 ? -4.283 -3.440 -1.175 1.00 96.94 88 ASP A C 1
ATOM 709 O O . ASP A 1 88 ? -3.258 -3.525 -1.841 1.00 96.94 88 ASP A O 1
ATOM 713 N N . ASP A 1 89 ? -5.466 -3.127 -1.720 1.00 96.69 89 ASP A N 1
ATOM 714 C CA . ASP A 1 89 ? -5.714 -3.038 -3.162 1.00 96.69 89 ASP A CA 1
ATOM 715 C C . ASP A 1 89 ? -4.704 -2.077 -3.847 1.00 96.69 89 ASP A C 1
ATOM 717 O O . ASP A 1 89 ? -4.315 -2.274 -4.996 1.00 96.69 89 ASP A O 1
ATOM 721 N N . ILE A 1 90 ? -4.239 -1.027 -3.153 1.00 95.31 90 ILE A N 1
ATOM 722 C CA . ILE A 1 90 ? -3.195 -0.120 -3.658 1.00 95.31 90 ILE A CA 1
ATOM 723 C C . ILE A 1 90 ? -1.844 -0.831 -3.833 1.00 95.31 90 ILE A C 1
ATOM 725 O O . ILE A 1 90 ? -1.168 -0.594 -4.836 1.00 95.31 90 ILE A O 1
ATOM 729 N N . LEU A 1 91 ? -1.419 -1.639 -2.861 1.00 97.25 91 LEU A N 1
ATOM 730 C CA . LEU A 1 91 ? -0.159 -2.383 -2.924 1.00 97.25 91 LEU A CA 1
ATOM 731 C C . LEU A 1 91 ? -0.215 -3.458 -4.013 1.00 97.25 91 LEU A C 1
ATOM 733 O O . LEU A 1 91 ? 0.704 -3.523 -4.835 1.00 97.25 91 LEU A O 1
ATOM 737 N N . ASP A 1 92 ? -1.326 -4.188 -4.098 1.00 97.81 92 ASP A N 1
ATOM 738 C CA . ASP A 1 92 ? -1.570 -5.212 -5.119 1.00 97.81 92 ASP A CA 1
ATOM 739 C C . ASP A 1 92 ? -1.477 -4.635 -6.536 1.00 97.81 92 ASP A C 1
ATOM 741 O O . ASP A 1 92 ? -0.841 -5.204 -7.430 1.00 97.81 92 ASP A O 1
ATOM 745 N N . GLU A 1 93 ? -2.082 -3.466 -6.765 1.00 96.81 93 GLU A N 1
ATOM 746 C CA . GLU A 1 93 ? -2.043 -2.793 -8.066 1.00 96.81 93 GLU A CA 1
ATOM 747 C C . GLU A 1 93 ? -0.632 -2.285 -8.407 1.00 96.81 93 GLU A C 1
ATOM 749 O O . GLU A 1 93 ? -0.204 -2.356 -9.565 1.00 96.81 93 GLU A O 1
ATOM 754 N N . LEU A 1 94 ? 0.137 -1.820 -7.413 1.00 96.50 94 LEU A N 1
ATOM 755 C CA . LEU A 1 94 ? 1.539 -1.428 -7.600 1.00 96.50 94 LEU A CA 1
ATOM 756 C C . LEU A 1 94 ? 2.421 -2.627 -7.963 1.00 96.50 94 LEU A C 1
ATOM 758 O O . LEU A 1 94 ? 3.214 -2.537 -8.908 1.00 96.50 94 LEU A O 1
ATOM 762 N N . GLN A 1 95 ? 2.263 -3.752 -7.266 1.00 98.00 95 GLN A N 1
ATOM 763 C CA . GLN A 1 95 ? 2.931 -5.004 -7.609 1.00 98.00 95 GLN A CA 1
ATOM 764 C C . GLN A 1 95 ? 2.547 -5.462 -9.012 1.00 98.00 95 GLN A C 1
ATOM 766 O O . GLN A 1 95 ? 3.427 -5.703 -9.840 1.00 98.00 95 GLN A O 1
ATOM 771 N N . THR A 1 96 ? 1.251 -5.518 -9.313 1.00 97.56 96 THR A N 1
ATOM 772 C CA . THR A 1 96 ? 0.736 -5.956 -10.614 1.00 97.56 96 THR A CA 1
ATOM 773 C C . THR A 1 96 ? 1.300 -5.096 -11.746 1.00 97.56 96 THR A C 1
ATOM 775 O O . THR A 1 96 ? 1.696 -5.601 -12.804 1.00 97.56 96 THR A O 1
ATOM 778 N N . ALA A 1 97 ? 1.378 -3.778 -11.547 1.00 95.62 97 ALA A N 1
ATOM 779 C CA . ALA A 1 97 ? 2.006 -2.876 -12.500 1.00 95.62 97 ALA A CA 1
ATOM 780 C C . ALA A 1 97 ? 3.508 -3.166 -12.653 1.00 95.62 97 ALA A C 1
ATOM 782 O O . ALA A 1 97 ? 4.006 -3.233 -13.781 1.00 95.62 97 ALA A O 1
ATOM 783 N N . ALA A 1 98 ? 4.228 -3.380 -11.549 1.00 96.19 98 ALA A N 1
ATOM 784 C CA . ALA A 1 98 ? 5.656 -3.684 -11.567 1.00 96.19 98 ALA A CA 1
ATOM 785 C C . ALA A 1 98 ? 5.960 -5.005 -12.290 1.00 96.19 98 ALA A C 1
ATOM 787 O O . ALA A 1 98 ? 6.866 -5.065 -13.124 1.00 96.19 98 ALA A O 1
ATOM 788 N N . GLU A 1 99 ? 5.162 -6.040 -12.033 1.00 96.88 99 GLU A N 1
ATOM 789 C CA . GLU A 1 99 ? 5.250 -7.341 -12.694 1.00 96.88 99 GLU A CA 1
ATOM 790 C C . GLU A 1 99 ? 5.057 -7.207 -14.201 1.00 96.88 99 GLU A C 1
ATOM 792 O O . GLU A 1 99 ? 5.875 -7.706 -14.975 1.00 96.88 99 GLU A O 1
ATOM 797 N N . ARG A 1 100 ? 4.026 -6.475 -14.639 1.00 95.62 100 ARG A N 1
ATOM 798 C CA . ARG A 1 100 ? 3.769 -6.230 -16.067 1.00 95.62 100 ARG A CA 1
ATOM 799 C C . ARG A 1 100 ? 4.925 -5.487 -16.729 1.00 95.62 100 ARG A C 1
ATOM 801 O O . ARG A 1 100 ? 5.349 -5.870 -17.817 1.00 95.62 100 ARG A O 1
ATOM 808 N N . ILE A 1 101 ? 5.462 -4.457 -16.077 1.00 94.19 101 ILE A N 1
ATOM 809 C CA . ILE A 1 101 ? 6.621 -3.706 -16.579 1.00 94.19 101 ILE A CA 1
ATOM 810 C C . ILE A 1 101 ? 7.834 -4.628 -16.744 1.00 94.19 101 ILE A C 1
ATOM 812 O O . ILE A 1 101 ? 8.487 -4.610 -17.791 1.00 94.19 101 ILE A O 1
ATOM 816 N N . ASN A 1 102 ? 8.095 -5.474 -15.746 1.00 92.69 102 ASN A N 1
ATOM 817 C CA . ASN A 1 102 ? 9.204 -6.420 -15.749 1.00 92.69 102 ASN A CA 1
ATOM 818 C C . ASN A 1 102 ? 9.041 -7.511 -16.829 1.00 92.69 102 ASN A C 1
ATOM 820 O O . ASN A 1 102 ? 9.965 -7.762 -17.604 1.00 92.69 102 ASN A O 1
ATOM 824 N N . VAL A 1 103 ? 7.854 -8.121 -16.934 1.00 94.75 103 VAL A N 1
ATOM 825 C CA . VAL A 1 103 ? 7.544 -9.189 -17.903 1.00 94.75 103 VAL A CA 1
ATOM 826 C C . VAL A 1 103 ? 7.590 -8.673 -19.339 1.00 94.75 103 VAL A C 1
ATOM 828 O O . VAL A 1 103 ? 8.228 -9.290 -20.194 1.00 94.75 103 VAL A O 1
ATOM 831 N N . TYR A 1 104 ? 6.961 -7.528 -19.614 1.00 94.38 104 TYR A N 1
ATOM 832 C CA . TYR A 1 104 ? 6.937 -6.939 -20.955 1.00 94.38 104 TYR A CA 1
ATOM 833 C C . TYR A 1 104 ? 8.223 -6.194 -21.317 1.00 94.38 104 TYR A C 1
ATOM 835 O O . TYR A 1 104 ? 8.382 -5.780 -22.465 1.00 94.38 104 TYR A O 1
ATOM 843 N N . ARG A 1 105 ? 9.155 -6.040 -20.366 1.00 90.44 105 ARG A N 1
ATOM 844 C CA . ARG A 1 105 ? 10.434 -5.333 -20.543 1.00 90.44 105 ARG A CA 1
ATOM 845 C C . ARG A 1 105 ? 10.250 -3.900 -21.048 1.00 90.44 105 ARG A C 1
ATOM 847 O O . ARG A 1 105 ? 11.050 -3.401 -21.841 1.00 90.44 105 ARG A O 1
ATOM 854 N N . VAL A 1 106 ? 9.193 -3.240 -20.583 1.00 90.50 106 VAL A N 1
ATOM 855 C CA . VAL A 1 106 ? 8.926 -1.829 -20.881 1.00 90.50 106 VAL A CA 1
ATOM 856 C C . VAL A 1 106 ? 9.568 -0.935 -19.821 1.00 90.50 106 VAL A C 1
ATOM 858 O O . VAL A 1 106 ? 9.950 -1.390 -18.743 1.00 90.50 106 VAL A O 1
ATOM 861 N N . LYS A 1 107 ? 9.736 0.351 -20.131 1.00 86.81 107 LYS A N 1
ATOM 862 C CA . LYS A 1 107 ? 10.205 1.349 -19.163 1.00 86.81 107 LYS A CA 1
ATOM 863 C C . LYS A 1 107 ? 9.048 2.238 -18.746 1.00 86.81 107 LYS A C 1
ATOM 865 O O . LYS A 1 107 ? 8.225 2.594 -19.587 1.00 86.81 107 LYS A O 1
ATOM 870 N N . GLY A 1 108 ? 9.023 2.612 -17.470 1.00 84.19 108 GLY A N 1
ATOM 871 C CA . GLY A 1 108 ? 8.135 3.662 -16.992 1.00 84.19 108 GLY A CA 1
ATOM 872 C C . GLY A 1 108 ? 8.431 4.976 -17.710 1.00 84.19 108 GLY A C 1
ATOM 873 O O . GLY A 1 108 ? 9.592 5.371 -17.839 1.00 84.19 108 GLY A O 1
ATOM 8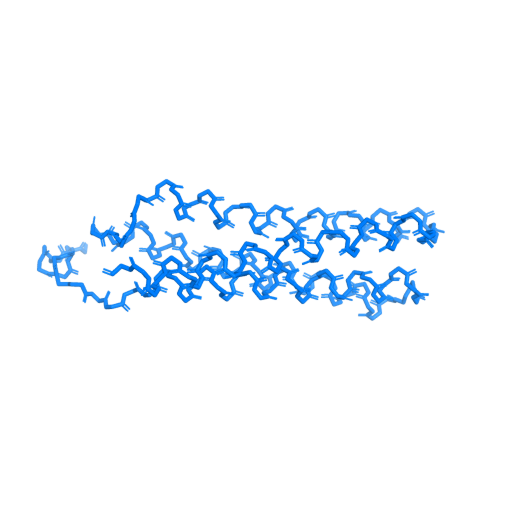74 N N . ASP A 1 109 ? 7.389 5.654 -18.178 1.00 88.44 109 ASP A N 1
ATOM 875 C CA . ASP A 1 109 ? 7.511 6.987 -18.754 1.00 88.44 109 ASP A CA 1
ATOM 876 C C . ASP A 1 109 ? 7.206 8.079 -17.709 1.00 88.44 109 ASP A C 1
ATOM 878 O O . ASP A 1 109 ? 6.981 7.826 -16.519 1.00 88.44 109 ASP A O 1
ATOM 882 N N . VAL A 1 110 ? 7.207 9.335 -18.156 1.00 89.94 110 VAL A N 1
ATOM 883 C CA . VAL A 1 110 ? 6.883 10.485 -17.302 1.00 89.94 110 VAL A CA 1
ATOM 884 C C . VAL A 1 110 ? 5.448 10.432 -16.758 1.00 89.94 110 VAL A C 1
ATOM 886 O O . VAL A 1 110 ? 5.178 10.958 -15.676 1.00 89.94 110 VAL A O 1
ATOM 889 N N . HIS A 1 111 ? 4.524 9.790 -17.474 1.00 92.12 111 HIS A N 1
ATOM 890 C CA . HIS A 1 111 ? 3.132 9.660 -17.064 1.00 92.12 111 HIS A CA 1
ATOM 891 C C . HIS A 1 111 ? 2.990 8.632 -15.942 1.00 92.12 111 HIS A C 1
ATOM 893 O O . HIS A 1 111 ? 2.332 8.944 -14.948 1.00 92.12 111 HIS A O 1
ATOM 899 N N . CYS A 1 112 ? 3.685 7.491 -16.023 1.00 89.75 112 CYS A N 1
ATOM 900 C CA . CYS A 1 112 ? 3.762 6.511 -14.936 1.00 89.75 112 CYS A CA 1
ATOM 901 C C . CYS A 1 112 ? 4.250 7.168 -13.640 1.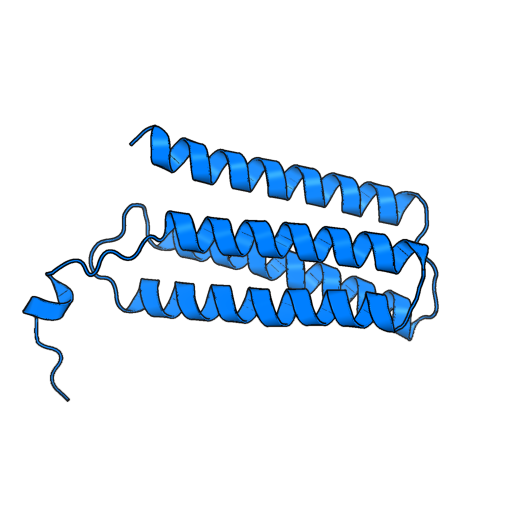00 89.75 112 CYS A C 1
ATOM 903 O O . CYS A 1 112 ? 3.570 7.104 -12.618 1.00 89.75 112 CYS A O 1
ATOM 905 N N . LYS A 1 113 ? 5.373 7.899 -13.696 1.00 87.38 113 LYS A N 1
ATOM 906 C CA . LYS A 1 113 ? 5.916 8.611 -12.525 1.00 87.38 113 LYS A CA 1
ATOM 907 C C . LYS A 1 113 ? 4.937 9.640 -11.959 1.00 87.38 113 LYS A C 1
ATOM 909 O O . LYS A 1 113 ? 4.803 9.783 -10.743 1.00 87.38 113 LYS A O 1
ATOM 914 N N . ARG A 1 114 ? 4.232 10.374 -12.828 1.00 91.62 114 ARG A N 1
ATOM 915 C CA . ARG A 1 114 ? 3.228 11.359 -12.403 1.00 91.62 114 ARG A CA 1
ATOM 916 C C . ARG A 1 114 ? 2.033 10.691 -11.721 1.00 91.62 114 ARG A C 1
ATOM 918 O O . ARG A 1 114 ? 1.557 11.223 -10.721 1.00 91.62 114 ARG A O 1
ATOM 925 N N . MET A 1 115 ? 1.569 9.550 -12.228 1.00 91.50 115 MET A N 1
ATOM 926 C CA . MET A 1 115 ? 0.490 8.770 -11.616 1.00 91.50 115 MET A CA 1
ATOM 927 C C . MET A 1 115 ? 0.899 8.233 -10.243 1.00 91.50 115 MET A C 1
ATOM 929 O O . MET A 1 115 ? 0.167 8.457 -9.281 1.00 91.50 115 MET A O 1
ATOM 933 N N . THR A 1 116 ? 2.092 7.643 -10.114 1.00 90.94 116 THR A N 1
ATOM 934 C CA . THR A 1 116 ? 2.627 7.178 -8.821 1.00 90.94 116 THR A CA 1
ATOM 935 C C . THR A 1 116 ? 2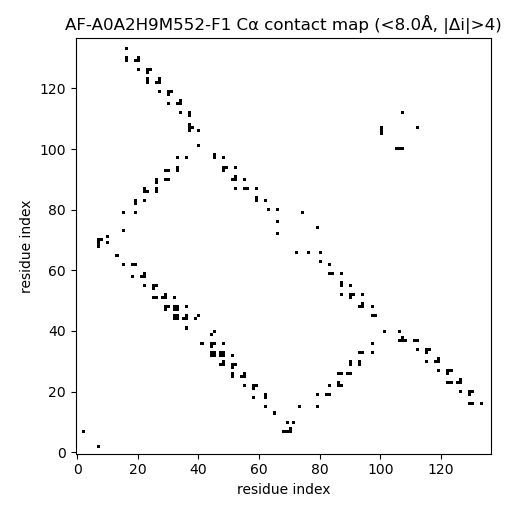.714 8.317 -7.804 1.00 90.94 116 THR A C 1
ATOM 937 O O . THR A 1 116 ? 2.303 8.173 -6.655 1.00 90.94 116 THR A O 1
ATOM 940 N N . ASN A 1 117 ? 3.152 9.503 -8.236 1.00 90.00 117 ASN A N 1
ATOM 941 C CA . ASN A 1 117 ? 3.196 10.683 -7.373 1.00 90.00 117 ASN A CA 1
ATOM 942 C C . ASN A 1 117 ? 1.809 11.166 -6.918 1.00 90.00 117 ASN A C 1
ATOM 944 O O . ASN A 1 117 ? 1.663 11.644 -5.791 1.00 90.00 117 ASN A O 1
ATOM 948 N N . LEU A 1 118 ? 0.787 11.074 -7.773 1.00 92.25 118 LEU A N 1
ATOM 949 C CA . LEU A 1 118 ? -0.593 11.390 -7.389 1.00 92.25 118 LEU A CA 1
ATOM 950 C C . LEU A 1 118 ? -1.142 10.364 -6.395 1.00 92.25 118 LEU A C 1
ATOM 952 O O . LEU A 1 118 ? -1.745 10.760 -5.398 1.00 92.25 118 LEU A O 1
ATOM 956 N N . LEU A 1 119 ? -0.873 9.078 -6.628 1.00 91.19 119 LEU A N 1
ATOM 957 C CA . LEU A 1 119 ? -1.254 7.996 -5.726 1.00 91.19 119 LEU A CA 1
ATOM 958 C C . LEU A 1 119 ? -0.642 8.197 -4.333 1.00 91.19 119 LEU A C 1
ATOM 960 O O . LEU A 1 119 ? -1.365 8.195 -3.341 1.00 91.19 119 LEU A O 1
ATOM 964 N N . ARG A 1 120 ? 0.659 8.503 -4.251 1.00 89.88 120 ARG A N 1
ATOM 965 C CA . ARG A 1 120 ? 1.337 8.784 -2.975 1.00 89.88 120 ARG A CA 1
ATOM 966 C C . ARG A 1 120 ? 0.702 9.952 -2.216 1.00 89.88 120 ARG A C 1
ATOM 968 O O . ARG A 1 120 ? 0.465 9.858 -1.015 1.00 89.88 120 ARG A O 1
ATOM 975 N N . LYS A 1 121 ? 0.351 11.041 -2.911 1.00 90.31 121 LYS A N 1
ATOM 976 C CA . LYS A 1 121 ? -0.360 12.181 -2.300 1.00 90.31 121 LYS A CA 1
ATOM 977 C C . LYS A 1 121 ? -1.747 11.791 -1.779 1.00 90.31 121 LYS A C 1
ATOM 979 O O . LYS A 1 121 ? -2.167 12.294 -0.735 1.00 90.31 121 LYS A O 1
ATOM 984 N N . ALA A 1 122 ? -2.457 10.915 -2.489 1.00 89.50 122 ALA A N 1
ATOM 985 C CA . ALA A 1 122 ? -3.750 10.403 -2.047 1.00 89.50 122 ALA A CA 1
ATOM 986 C C . ALA A 1 122 ? -3.604 9.561 -0.767 1.00 89.50 122 ALA A C 1
ATOM 988 O O . ALA A 1 122 ? -4.286 9.848 0.215 1.00 89.50 122 ALA A O 1
ATOM 989 N N . ILE A 1 123 ? -2.642 8.631 -0.728 1.00 86.94 123 ILE A N 1
ATOM 990 C CA . ILE A 1 123 ? -2.317 7.821 0.463 1.00 86.94 123 ILE A CA 1
ATOM 991 C C . ILE A 1 123 ? -1.994 8.720 1.665 1.00 86.94 123 ILE A C 1
ATOM 993 O O . ILE A 1 123 ? -2.569 8.560 2.740 1.00 86.94 123 ILE A O 1
ATOM 997 N N . GLN A 1 124 ? -1.149 9.739 1.480 1.00 86.81 124 GLN A N 1
ATOM 998 C CA . GLN A 1 124 ? -0.820 10.706 2.537 1.00 86.81 124 GLN A CA 1
ATOM 999 C C . GLN A 1 124 ? -2.047 11.463 3.056 1.00 86.81 124 GLN A C 1
ATOM 1001 O O . GLN A 1 124 ? -2.118 11.815 4.235 1.00 86.81 124 GLN A O 1
ATOM 1006 N N . SER A 1 125 ? -3.012 11.743 2.181 1.00 87.44 125 SER A N 1
ATOM 1007 C CA . SER A 1 125 ? -4.247 12.434 2.554 1.00 87.44 125 SER A CA 1
ATOM 1008 C C . SER A 1 125 ? -5.153 11.522 3.386 1.00 87.44 125 SER A C 1
ATOM 1010 O O . SER A 1 125 ? -5.694 11.969 4.397 1.00 87.44 125 SER A O 1
ATOM 1012 N N . VAL A 1 126 ? -5.235 10.235 3.031 1.00 82.38 126 VAL A N 1
ATOM 1013 C CA . VAL A 1 126 ? -5.921 9.20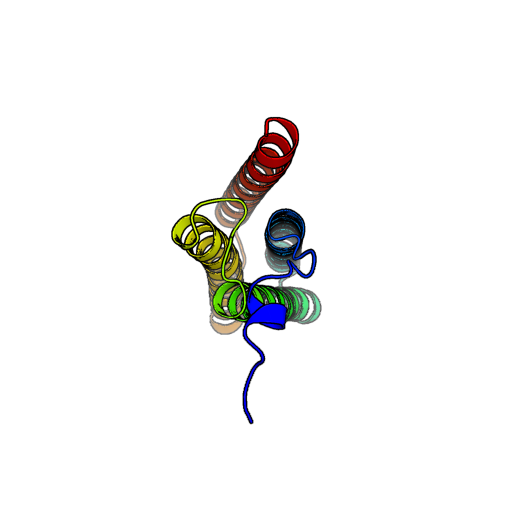0 3.824 1.00 82.38 126 VAL A CA 1
ATOM 1014 C C . VAL A 1 126 ? -5.272 9.045 5.202 1.00 82.38 126 VAL A C 1
ATOM 1016 O O . VAL A 1 126 ? -5.968 9.081 6.214 1.00 82.38 126 VAL A O 1
ATOM 1019 N N . LEU A 1 127 ? -3.939 8.968 5.272 1.00 79.25 127 LEU A N 1
ATOM 1020 C CA . LEU A 1 127 ? -3.206 8.858 6.539 1.00 79.25 127 LEU A CA 1
ATOM 1021 C C . LEU A 1 127 ? -3.477 10.057 7.462 1.00 79.25 127 LEU A C 1
ATOM 1023 O O . LEU A 1 127 ? -3.769 9.882 8.646 1.00 79.25 127 LEU A O 1
ATOM 1027 N N . LYS A 1 128 ? -3.465 11.280 6.916 1.00 83.88 128 LYS A N 1
ATOM 1028 C CA . LYS A 1 128 ? -3.835 12.487 7.671 1.00 83.88 128 LYS A CA 1
ATOM 1029 C C . LYS A 1 128 ? -5.266 12.417 8.190 1.00 83.88 128 LYS A C 1
ATOM 1031 O O . LYS A 1 128 ? -5.487 12.779 9.343 1.00 83.88 128 LYS A O 1
ATOM 1036 N N . ALA A 1 129 ? -6.214 11.952 7.376 1.00 83.81 129 ALA A N 1
ATOM 1037 C CA . ALA A 1 129 ? -7.608 11.817 7.786 1.00 83.81 129 ALA A CA 1
ATOM 1038 C C . ALA A 1 129 ? -7.766 10.819 8.946 1.00 83.81 129 ALA A C 1
ATOM 1040 O O . ALA A 1 129 ? -8.425 11.140 9.931 1.00 83.81 129 ALA A O 1
ATOM 1041 N N . ILE A 1 130 ? -7.096 9.661 8.885 1.00 77.19 130 ILE A N 1
ATOM 1042 C CA . ILE A 1 130 ? -7.108 8.650 9.959 1.00 77.19 130 ILE A CA 1
ATOM 1043 C C . ILE A 1 130 ? -6.554 9.229 11.271 1.00 77.19 130 ILE A C 1
ATOM 1045 O O . ILE A 1 130 ? -7.138 9.013 12.334 1.00 77.19 130 ILE A O 1
ATOM 1049 N N . ILE A 1 131 ? -5.455 9.990 11.205 1.00 75.38 131 ILE A N 1
ATOM 1050 C CA . ILE A 1 131 ? -4.851 10.635 12.383 1.00 75.38 131 ILE A CA 1
ATOM 1051 C C . ILE A 1 131 ? -5.801 11.680 12.982 1.00 75.38 131 ILE A C 1
ATOM 1053 O O . ILE A 1 131 ? -6.088 11.621 14.175 1.00 75.38 131 ILE A O 1
ATOM 1057 N N . HIS A 1 132 ? -6.347 12.587 12.166 1.00 78.62 132 HIS A N 1
ATOM 1058 C CA . HIS A 1 132 ? -7.255 13.634 12.655 1.00 78.62 132 HIS A CA 1
ATOM 1059 C C . HIS A 1 132 ? -8.547 13.054 13.233 1.00 78.62 132 HIS A C 1
ATOM 1061 O O . HIS A 1 132 ? -9.088 13.591 14.198 1.00 78.62 132 HIS A O 1
ATOM 1067 N N . PHE A 1 133 ? -9.043 11.952 12.671 1.00 73.75 133 PHE A N 1
ATOM 1068 C CA . PHE A 1 133 ? -10.233 11.282 13.180 1.00 73.75 133 PHE A CA 1
ATOM 1069 C C . PHE A 1 133 ? -10.020 10.725 14.598 1.00 73.75 133 PHE A C 1
ATOM 1071 O O . PHE A 1 133 ? -10.941 10.742 15.411 1.00 73.75 133 PHE A O 1
ATOM 1078 N N . LYS A 1 134 ? -8.801 10.272 14.921 1.00 67.75 134 LYS A N 1
ATOM 1079 C CA . LYS A 1 134 ? -8.427 9.859 16.282 1.00 67.75 134 LYS A CA 1
ATOM 1080 C C . LYS A 1 134 ? -8.381 11.045 17.254 1.00 67.75 134 LYS A C 1
ATOM 1082 O O . LYS A 1 134 ? -8.732 10.873 18.413 1.00 67.75 134 LYS A O 1
ATOM 1087 N N . GLU A 1 135 ? -7.910 12.207 16.805 1.00 66.75 135 GLU A N 1
ATOM 1088 C CA . GLU A 1 135 ? -7.713 13.398 17.651 1.00 66.75 135 GLU A CA 1
ATOM 1089 C C . GLU A 1 135 ? -9.007 14.168 17.951 1.00 66.75 135 GLU A C 1
ATOM 1091 O O . GLU A 1 135 ? -9.073 14.869 18.956 1.00 66.75 135 GLU A O 1
ATOM 1096 N N . ASN A 1 136 ? -10.031 14.041 17.100 1.00 59.84 136 ASN A N 1
ATOM 1097 C CA . ASN A 1 136 ? -11.311 14.751 17.230 1.00 59.84 136 ASN A CA 1
ATOM 1098 C C . ASN A 1 136 ? -12.458 13.863 17.764 1.00 59.84 136 ASN A C 1
ATOM 1100 O O . ASN A 1 136 ? -13.630 14.176 17.544 1.00 59.84 136 ASN A O 1
ATOM 1104 N N . LYS A 1 137 ? -12.125 12.758 18.439 1.00 52.78 137 LYS A N 1
ATOM 1105 C CA . LYS A 1 137 ? -13.057 11.904 19.191 1.00 52.78 137 LYS A CA 1
ATOM 1106 C C . LYS A 1 137 ? -12.832 12.049 20.687 1.00 52.78 137 LYS A C 1
ATOM 1108 O O . LYS A 1 137 ? -13.852 12.046 21.408 1.00 52.78 137 LYS A O 1
#

Sequence (137 aa):
MAIKLEELLIPKERNFFKMLNDQAKKAEEGAEAFEKFLESNSTDDFKKVLKAEDEGDELRRITMINLVATFVTPIDREDISNISKQLDDILDELQTAAERINVYRVKGDVHCKRMTNLLRKAIQSVLKAIIHFKENK

Radius of gyration: 17.57 Å; Cα contacts (8 Å, |Δi|>4): 123; chains: 1; bounding box: 34×39×51 Å

Foldseek 3Di:
DDDDVVQQVPDPPDPLLVLLLVLLVLLLQLLVLLLVCLVPVDPVSLVSLVVSLVVSVVSLVVSVVVLVSHDDDPDDSVVSNVSSVVSNVSSVVSNVVSVCCNVVVHHRDPVNSVVSVVSSVVSVVVSVVSVVVVVVD

Secondary structure (DSSP, 8-state):
----HHHHHS-----HHHHHHHHHHHHHHHHHHHHHHHHH--HHHHHHHHHHHHHHHHHHHHHHHHHHT-SS-SS-HHHHHHHHHHHHHHHHHHHHHHHHHHHHT----HHHHHHHHHHHHHHHHHHHHHHHHHHT-

Nearest PDB structures (foldseek):
  3l39-assembly1_A  TM=9.361E-01  e=1.381E-04  Bacteroides thetaiotaomicron VPI-5482
  2olt-assembly1_B  TM=8.147E-01  e=1.296E-02  Shewanella oneidensis MR-1
  2olt-assembly2_A  TM=7.987E-01  e=1.853E-02  Shewanella oneidensis MR-1
  6hk0-assembly2_J  TM=6.377E-01  e=3.209E+00  Dickeya chrysanthemi
  9had-assembly1_A  TM=6.615E-01  e=6.557E+00  Dermatophagoides farinae

Solvent-accessible surface area (backbone atoms only — not comparable to full-atom values): 7544 Å² total; per-residue (Å²): 136,83,81,57,68,64,71,58,69,50,79,71,90,71,59,59,67,56,52,52,46,52,35,38,52,32,36,43,52,21,43,53,27,44,50,52,18,46,72,66,71,37,71,69,35,48,50,45,20,48,50,29,29,60,55,30,52,51,48,42,51,55,49,50,55,52,54,72,75,43,78,80,65,101,57,63,66,65,57,56,52,49,53,45,47,55,40,42,55,52,26,52,52,50,35,53,51,50,50,51,34,61,74,71,69,57,75,58,52,74,62,53,53,50,50,48,53,51,52,42,54,50,48,54,51,51,43,51,49,55,53,51,56,64,74,76,109

Mean predicted aligned error: 6.09 Å